Protein AF-A0A969HPC3-F1 (afdb_monomer_lite)

Radius of gyration: 13.59 Å; chains: 1; bounding box: 30×32×34 Å

Sequence (81 aa):
MFVCGHTHQAGSTPLGDERVYLNTGTWTPRIYDLPTMRREERRYPFVEISYPDHTDRPDARLLVWCGADAPPIPWEATTRH

pLDDT: mean 77.23, std 13.23, range [33.0, 92.0]

Secondary structure (DSSP, 8-state):
-EEE-SSS-EEEEEEETTEEEEEE--SSS-EEETTTTEEE----EEEEEE-GGG-S--EEEEEE---TTS--EE-------

Foldseek 3Di:
DAEEEDLLDFDWDDPDPPDIYTYQRDQDQADQPPVVSDRDRFGRWDKDWDDPPVDPDIDIFTWTDPDPVDDTDGPPPPPDD

Structure (mmCIF, N/CA/C/O backbone):
data_AF-A0A969HPC3-F1
#
_entry.id   AF-A0A969HPC3-F1
#
loop_
_atom_site.group_PDB
_atom_site.id
_atom_site.type_symbol
_atom_site.label_atom_id
_atom_site.label_alt_id
_atom_site.label_comp_id
_atom_site.label_asym_id
_atom_site.label_entity_id
_atom_site.label_seq_id
_atom_site.pdbx_PDB_ins_code
_atom_site.Cartn_x
_atom_site.Cartn_y
_atom_site.Cartn_z
_atom_site.occupancy
_atom_site.B_iso_or_equiv
_atom_site.auth_seq_id
_atom_site.auth_comp_id
_atom_site.auth_asym_id
_atom_site.auth_atom_id
_atom_site.pdbx_PDB_model_num
ATOM 1 N N . MET A 1 1 ? 3.469 -7.163 -9.864 1.00 83.81 1 MET A N 1
ATOM 2 C CA . MET A 1 1 ? 2.768 -6.715 -8.641 1.00 83.81 1 MET A CA 1
ATOM 3 C C . MET A 1 1 ? 1.279 -6.615 -8.931 1.00 83.81 1 MET A C 1
ATOM 5 O O . MET A 1 1 ? 0.934 -6.215 -10.034 1.00 83.81 1 MET A O 1
ATOM 9 N N . PHE A 1 2 ? 0.430 -6.936 -7.954 1.00 86.81 2 PHE A N 1
ATOM 10 C CA . PHE A 1 2 ? -1.013 -6.681 -8.006 1.00 86.81 2 PHE A CA 1
ATOM 11 C C . PHE A 1 2 ? -1.416 -5.784 -6.835 1.00 86.81 2 PHE A C 1
ATOM 13 O O . PHE A 1 2 ? -1.105 -6.113 -5.692 1.00 86.81 2 PHE A O 1
ATOM 20 N N . VAL A 1 3 ? -2.089 -4.665 -7.118 1.00 85.69 3 VAL A N 1
ATOM 21 C CA . VAL A 1 3 ? -2.622 -3.745 -6.100 1.00 85.69 3 VAL A CA 1
ATOM 22 C C . VAL A 1 3 ? -4.140 -3.856 -6.099 1.00 85.69 3 VAL A C 1
ATOM 24 O O . VAL A 1 3 ? -4.772 -3.748 -7.149 1.00 85.69 3 VAL A O 1
ATOM 27 N N . CYS A 1 4 ? -4.725 -4.107 -4.935 1.00 84.31 4 CYS A N 1
ATOM 28 C CA . CYS A 1 4 ? -6.158 -4.316 -4.761 1.00 84.31 4 CYS A CA 1
ATOM 29 C C . CYS A 1 4 ? -6.677 -3.583 -3.517 1.00 84.31 4 CYS A C 1
ATOM 31 O O . CYS A 1 4 ? -5.907 -3.089 -2.694 1.00 84.31 4 CYS A O 1
ATOM 33 N N . GLY A 1 5 ? -8.001 -3.515 -3.398 1.00 77.38 5 GLY A N 1
ATOM 34 C CA . GLY A 1 5 ? -8.703 -2.952 -2.244 1.00 77.38 5 GLY A CA 1
ATOM 35 C C . GLY A 1 5 ? -9.867 -3.849 -1.825 1.00 77.38 5 GLY A C 1
ATOM 36 O O . GLY A 1 5 ? -9.787 -5.070 -1.934 1.00 77.38 5 GLY A O 1
ATOM 37 N N . HIS A 1 6 ? -10.976 -3.241 -1.397 1.00 76.50 6 HIS A N 1
ATOM 38 C CA . HIS A 1 6 ? -12.269 -3.885 -1.099 1.00 76.50 6 HIS A CA 1
ATOM 39 C C . HIS A 1 6 ? -12.353 -4.699 0.201 1.00 76.50 6 HIS A C 1
ATOM 41 O O . HIS A 1 6 ? -13.367 -4.615 0.886 1.00 76.50 6 HIS A O 1
ATOM 47 N N . THR A 1 7 ? -11.306 -5.416 0.615 1.00 72.25 7 THR A N 1
ATOM 48 C CA . THR A 1 7 ? -11.367 -6.204 1.868 1.00 72.25 7 THR A CA 1
ATOM 49 C C . THR A 1 7 ? -11.239 -5.353 3.132 1.00 72.25 7 THR A C 1
ATOM 51 O O . THR A 1 7 ? -11.358 -5.878 4.234 1.00 72.25 7 THR A O 1
ATOM 54 N N . HIS A 1 8 ? -10.958 -4.054 2.981 1.00 72.50 8 HIS A N 1
ATOM 55 C CA . HIS A 1 8 ? -10.721 -3.092 4.062 1.00 72.50 8 HIS A CA 1
ATOM 56 C C . HIS A 1 8 ? -9.510 -3.410 4.953 1.00 72.50 8 HIS A C 1
ATOM 58 O O . HIS A 1 8 ? -9.202 -2.617 5.829 1.00 72.50 8 HIS A O 1
ATOM 64 N N . GLN A 1 9 ? -8.784 -4.498 4.702 1.00 77.12 9 GLN A N 1
ATOM 65 C CA . GLN A 1 9 ? -7.596 -4.893 5.453 1.00 77.12 9 GLN A CA 1
ATOM 66 C C . GLN A 1 9 ? -6.347 -4.595 4.630 1.00 77.12 9 GLN A C 1
ATOM 68 O O . GLN A 1 9 ? -6.205 -5.111 3.518 1.00 77.12 9 GLN A O 1
ATOM 73 N N . ALA A 1 10 ? -5.451 -3.769 5.166 1.00 82.38 10 ALA A N 1
ATOM 74 C CA . ALA A 1 10 ? -4.183 -3.492 4.510 1.00 82.38 10 ALA A CA 1
ATOM 75 C C . ALA A 1 10 ? -3.168 -4.606 4.797 1.00 82.38 10 ALA A C 1
ATOM 77 O O . ALA A 1 10 ? -3.096 -5.152 5.900 1.00 82.38 10 ALA A O 1
ATOM 78 N N . GLY A 1 11 ? -2.382 -4.970 3.789 1.00 83.44 11 GLY A N 1
ATOM 79 C CA . GLY A 1 11 ? -1.381 -6.020 3.937 1.00 83.44 11 GLY A CA 1
ATOM 80 C C . GLY A 1 11 ? -0.668 -6.372 2.642 1.00 83.44 11 GLY A C 1
ATOM 81 O O . GLY A 1 11 ? -1.092 -5.997 1.547 1.00 83.44 11 GLY A O 1
ATOM 82 N N . SER A 1 12 ? 0.424 -7.114 2.785 1.00 86.12 12 SER A N 1
ATOM 83 C CA . SER A 1 12 ? 1.191 -7.674 1.680 1.00 86.12 12 SER A CA 1
ATOM 84 C C . SER A 1 12 ? 1.222 -9.196 1.783 1.00 86.12 12 SER A C 1
ATOM 86 O O . SER A 1 12 ? 1.241 -9.773 2.871 1.00 86.12 12 SER A O 1
ATOM 88 N N . THR A 1 13 ? 1.183 -9.879 0.644 1.00 84.75 13 THR A N 1
ATOM 89 C CA . THR A 1 13 ? 1.284 -11.341 0.591 1.00 84.75 13 THR A CA 1
ATOM 90 C C . THR A 1 13 ? 2.105 -11.746 -0.633 1.00 84.75 13 THR A C 1
ATOM 92 O O . THR A 1 13 ? 1.789 -11.306 -1.743 1.00 84.75 13 THR A O 1
ATOM 95 N N . PRO A 1 14 ? 3.170 -12.553 -0.473 1.00 85.69 14 PRO A N 1
ATOM 96 C CA . PRO A 1 14 ? 3.911 -13.083 -1.610 1.00 85.69 14 PRO A CA 1
ATOM 97 C C . PRO A 1 14 ? 3.041 -14.082 -2.385 1.00 85.69 14 PRO A C 1
ATOM 99 O O . PRO A 1 14 ? 2.375 -14.924 -1.789 1.00 85.69 14 PRO A O 1
ATOM 102 N N . LEU A 1 15 ? 3.061 -13.998 -3.716 1.00 83.25 15 LEU A N 1
ATOM 103 C CA . LEU A 1 15 ? 2.323 -14.896 -4.616 1.00 83.25 15 LEU A CA 1
ATOM 104 C C . LEU A 1 15 ? 3.234 -15.892 -5.363 1.00 83.25 15 LEU A C 1
ATOM 106 O O . LEU A 1 15 ? 2.740 -16.672 -6.172 1.00 83.25 15 LEU A O 1
ATOM 110 N N . GLY A 1 16 ? 4.548 -15.865 -5.111 1.00 78.81 16 GLY A N 1
ATOM 111 C CA . GLY A 1 16 ? 5.552 -16.625 -5.871 1.00 78.81 16 GLY A CA 1
ATOM 112 C C . GLY A 1 16 ? 6.068 -15.877 -7.109 1.00 78.81 16 GLY A C 1
ATOM 113 O O . GLY A 1 16 ? 5.503 -14.861 -7.511 1.00 78.81 16 GLY A O 1
ATOM 114 N N . ASP A 1 17 ? 7.171 -16.351 -7.698 1.00 84.31 17 ASP A N 1
ATOM 115 C CA . ASP A 1 17 ? 7.850 -15.745 -8.864 1.00 84.31 17 ASP A CA 1
ATOM 116 C C . ASP A 1 17 ? 8.111 -14.234 -8.725 1.00 84.31 17 ASP A C 1
ATOM 118 O O . ASP A 1 17 ? 7.818 -13.454 -9.629 1.00 84.31 17 ASP A O 1
ATOM 122 N N . GLU A 1 18 ? 8.576 -13.801 -7.549 1.00 79.69 18 GLU A N 1
ATOM 123 C CA . GLU A 1 18 ? 8.806 -12.383 -7.208 1.00 79.69 18 GLU A CA 1
ATOM 124 C C . GLU A 1 18 ? 7.552 -11.486 -7.287 1.00 79.69 18 GLU A C 1
ATOM 126 O O . GLU A 1 18 ? 7.632 -10.259 -7.194 1.00 79.69 18 GLU A O 1
ATOM 131 N N . ARG A 1 19 ? 6.358 -12.073 -7.432 1.00 83.00 19 ARG A N 1
ATOM 132 C CA . ARG A 1 19 ? 5.094 -11.339 -7.447 1.00 83.00 19 ARG A CA 1
ATOM 133 C C . A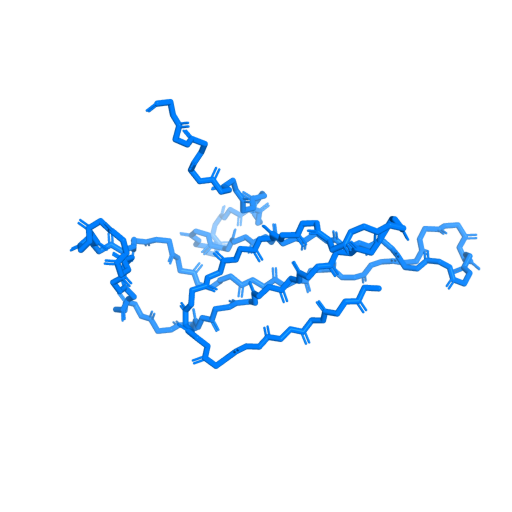RG A 1 19 ? 4.601 -11.137 -6.023 1.00 83.00 19 ARG A C 1
ATOM 135 O O . ARG A 1 19 ? 4.554 -12.058 -5.210 1.00 83.00 19 ARG A O 1
ATOM 142 N N . VAL A 1 20 ? 4.156 -9.917 -5.753 1.00 85.56 20 VAL A N 1
ATOM 143 C CA . VAL A 1 20 ? 3.519 -9.529 -4.495 1.00 85.56 20 VAL A CA 1
ATOM 144 C C . VAL A 1 20 ? 2.092 -9.053 -4.756 1.00 85.56 20 VAL A C 1
ATOM 146 O O . VAL A 1 20 ? 1.829 -8.353 -5.745 1.00 85.56 20 VAL A O 1
ATOM 149 N N . TYR A 1 21 ? 1.184 -9.460 -3.873 1.00 85.62 21 TYR A N 1
ATOM 150 C CA . TYR A 1 21 ? -0.151 -8.897 -3.714 1.00 85.62 21 TYR A CA 1
ATOM 151 C C . TYR A 1 21 ? -0.111 -7.830 -2.623 1.00 85.62 21 TYR A C 1
ATOM 153 O O . TYR A 1 21 ? 0.337 -8.109 -1.510 1.00 85.62 21 TYR A O 1
ATOM 161 N N . LEU A 1 22 ? -0.577 -6.626 -2.941 1.00 87.00 22 LEU A N 1
ATOM 162 C CA . LEU A 1 22 ? -0.704 -5.515 -2.006 1.00 87.00 22 LEU A CA 1
ATOM 163 C C . LEU A 1 22 ? -2.173 -5.126 -1.883 1.00 87.00 22 LEU A C 1
ATOM 165 O O . LEU A 1 22 ? -2.835 -4.841 -2.882 1.00 87.00 22 LEU A O 1
ATOM 169 N N . ASN A 1 23 ? -2.664 -5.072 -0.652 1.00 85.31 23 ASN A N 1
ATOM 170 C CA . ASN A 1 23 ? -3.977 -4.542 -0.338 1.00 85.31 23 ASN A CA 1
ATOM 171 C C . ASN A 1 23 ? -3.822 -3.219 0.397 1.00 85.31 23 ASN A C 1
ATOM 173 O O . ASN A 1 23 ? -3.181 -3.167 1.448 1.00 85.31 23 ASN A O 1
ATOM 177 N N . THR A 1 24 ? -4.399 -2.155 -0.151 1.00 83.69 24 THR A N 1
ATOM 178 C CA . THR A 1 24 ? -4.388 -0.837 0.489 1.00 83.69 24 THR A CA 1
ATOM 179 C C . THR A 1 24 ? -5.405 -0.732 1.614 1.00 83.69 24 THR A C 1
ATOM 181 O O . THR A 1 24 ? -5.375 0.251 2.332 1.00 83.69 24 THR A O 1
ATOM 184 N N . GLY A 1 25 ? -6.302 -1.701 1.807 1.00 81.12 25 GLY A N 1
ATOM 185 C CA . GLY A 1 25 ? -7.326 -1.633 2.845 1.00 81.12 25 GLY A CA 1
ATOM 186 C C . GLY A 1 25 ? -8.330 -0.501 2.604 1.00 81.12 25 GLY A C 1
ATOM 187 O O . GLY A 1 25 ? -8.846 -0.336 1.499 1.00 81.12 25 GLY A O 1
ATOM 188 N N . THR A 1 26 ? -8.670 0.248 3.656 1.00 74.81 26 THR A N 1
ATOM 189 C CA . THR A 1 26 ? -9.593 1.391 3.582 1.00 74.81 26 THR A CA 1
ATOM 190 C C . THR A 1 26 ? -9.088 2.570 4.405 1.00 74.81 26 THR A C 1
ATOM 192 O O . THR A 1 26 ? -8.262 2.434 5.303 1.00 74.81 26 THR A O 1
ATOM 195 N N . TRP A 1 27 ? -9.621 3.749 4.102 1.00 72.69 27 TRP A N 1
ATOM 196 C CA . TRP A 1 27 ? -9.329 5.000 4.797 1.00 72.69 27 TRP A CA 1
ATOM 197 C C . TRP A 1 27 ? -10.275 5.252 5.978 1.00 72.69 27 TRP A C 1
ATOM 199 O O . TRP A 1 27 ? -10.136 6.244 6.693 1.00 72.69 27 TRP A O 1
ATOM 209 N N . THR A 1 28 ? -11.252 4.369 6.199 1.00 65.94 28 THR A N 1
ATOM 210 C CA . THR A 1 28 ? -12.223 4.515 7.285 1.00 65.94 28 THR A CA 1
ATOM 211 C C . THR A 1 28 ? -11.682 3.983 8.618 1.00 65.94 28 THR A C 1
ATOM 213 O O . THR A 1 28 ? -11.083 2.912 8.642 1.00 65.94 28 THR A O 1
ATOM 216 N N . PRO A 1 29 ? -11.978 4.642 9.753 1.00 56.56 29 PRO A N 1
ATOM 217 C CA . PRO A 1 29 ? -11.380 4.354 11.065 1.00 56.56 29 PRO A CA 1
ATOM 218 C C . PRO A 1 29 ? -11.898 3.083 11.766 1.00 56.56 29 PRO A C 1
ATOM 220 O O . PRO A 1 29 ? -11.572 2.851 12.929 1.00 56.56 29 PRO A O 1
ATOM 223 N N . ARG A 1 30 ? -12.766 2.292 11.125 1.00 56.19 30 ARG A N 1
ATOM 224 C CA . ARG A 1 30 ? -13.353 1.077 11.707 1.00 56.19 30 ARG A CA 1
ATOM 225 C C . ARG A 1 30 ? -13.034 -0.119 10.829 1.00 56.19 30 ARG A C 1
ATOM 227 O O . ARG A 1 30 ? -13.868 -0.557 10.044 1.00 56.19 30 ARG A O 1
ATOM 234 N N . ILE A 1 31 ? -11.823 -0.629 10.982 1.00 59.09 31 ILE A N 1
ATOM 235 C CA . ILE A 1 31 ? -11.425 -1.910 10.413 1.00 59.09 31 ILE A CA 1
ATOM 236 C C . ILE A 1 31 ? -11.290 -2.873 11.588 1.00 59.09 31 ILE A C 1
ATOM 238 O O . ILE A 1 31 ? -10.590 -2.595 12.564 1.00 59.09 31 ILE A O 1
ATOM 242 N N . TYR A 1 32 ? -12.036 -3.970 11.527 1.00 59.09 32 TYR A N 1
ATOM 243 C CA . TYR A 1 32 ? -11.821 -5.105 12.410 1.00 59.09 32 TYR A CA 1
ATOM 244 C C . TYR A 1 32 ? -10.840 -6.035 11.706 1.00 59.09 32 TYR A C 1
ATOM 246 O O . TYR A 1 32 ? -11.088 -6.455 10.575 1.00 59.09 32 TYR A O 1
ATOM 254 N N . ASP A 1 33 ? -9.735 -6.361 12.368 1.00 64.19 33 ASP A N 1
ATOM 255 C CA . ASP A 1 33 ? -8.905 -7.486 11.957 1.00 64.19 33 ASP A CA 1
ATOM 256 C C . ASP A 1 33 ? -9.737 -8.761 12.151 1.00 64.19 33 ASP A C 1
ATOM 258 O O . ASP A 1 33 ? -9.906 -9.222 13.276 1.00 64.19 33 ASP A O 1
ATOM 262 N N . LEU A 1 34 ? -10.326 -9.287 11.073 1.00 62.97 34 LEU A N 1
ATOM 263 C CA . LEU A 1 34 ? -11.249 -10.429 11.111 1.00 62.97 34 LEU A CA 1
ATOM 264 C C . LEU A 1 34 ? -10.667 -11.639 11.877 1.00 62.97 34 LEU A C 1
ATOM 266 O O . LEU A 1 34 ? -11.365 -12.201 12.720 1.00 62.97 34 LEU A O 1
ATOM 270 N N . PRO A 1 35 ? -9.392 -12.014 11.667 1.00 63.78 35 PRO A N 1
ATOM 271 C CA . PRO A 1 35 ? -8.710 -13.015 12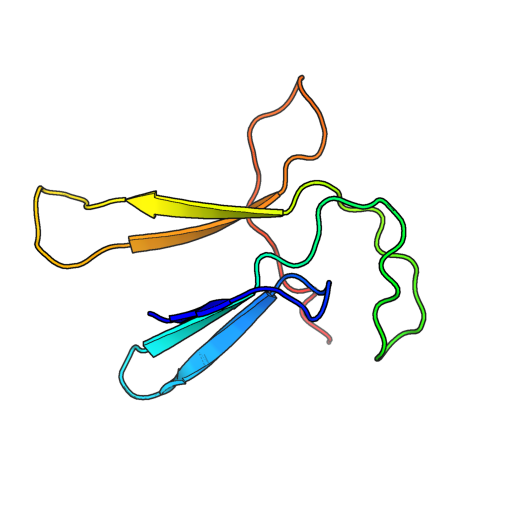.480 1.00 63.78 35 PRO A CA 1
ATOM 272 C C . PRO A 1 35 ? -8.598 -12.760 13.993 1.00 63.78 35 PRO A C 1
ATOM 274 O O . PRO A 1 35 ? -8.523 -13.732 14.741 1.00 63.78 35 PRO A O 1
ATOM 277 N N . THR A 1 36 ? -8.477 -11.513 14.464 1.00 66.75 36 THR A N 1
ATOM 278 C CA . THR A 1 36 ? -8.273 -11.216 15.905 1.00 66.75 36 THR A CA 1
ATOM 279 C C . THR A 1 36 ? -9.456 -10.519 16.564 1.00 66.75 36 THR A C 1
ATOM 281 O O . THR A 1 36 ? -9.463 -10.342 17.781 1.00 66.75 36 THR A O 1
ATOM 284 N N . MET A 1 37 ? -10.439 -10.093 15.771 1.00 67.00 37 MET A N 1
ATOM 285 C CA . MET A 1 37 ? -11.532 -9.196 16.147 1.00 67.00 37 MET A CA 1
ATOM 286 C C . MET A 1 37 ? -11.054 -7.891 16.811 1.00 67.00 37 MET A C 1
ATOM 288 O O . MET A 1 37 ? -11.844 -7.189 17.447 1.00 67.00 37 MET A O 1
ATOM 292 N N . ARG A 1 38 ? -9.768 -7.534 16.675 1.00 63.78 38 ARG A N 1
ATOM 293 C CA . ARG A 1 38 ? -9.216 -6.300 17.242 1.00 63.78 38 ARG A CA 1
ATOM 294 C C . ARG A 1 38 ? -9.498 -5.139 16.304 1.00 63.78 38 ARG A C 1
ATOM 296 O O . ARG A 1 38 ? -9.466 -5.273 15.082 1.00 63.78 38 ARG A O 1
ATOM 303 N N . ARG A 1 39 ? -9.770 -3.980 16.902 1.00 66.12 39 ARG A N 1
ATOM 304 C CA . ARG A 1 39 ? -9.878 -2.728 16.160 1.00 66.12 39 ARG A CA 1
ATOM 305 C C . ARG A 1 39 ? -8.489 -2.321 15.695 1.00 66.12 39 ARG A C 1
ATOM 307 O O . ARG A 1 39 ? -7.593 -2.133 16.516 1.00 66.12 39 ARG A O 1
ATOM 314 N N . GLU A 1 40 ? -8.343 -2.151 14.394 1.00 67.25 40 GLU A N 1
ATOM 315 C CA . GLU A 1 40 ? -7.153 -1.565 13.810 1.00 67.25 40 GLU A CA 1
ATOM 316 C C . GLU A 1 40 ? -7.212 -0.042 13.972 1.00 67.25 40 GLU A C 1
ATOM 318 O O . GLU A 1 40 ? -8.141 0.620 13.510 1.00 67.25 40 GLU A O 1
ATOM 323 N N . GLU A 1 41 ? -6.252 0.514 14.713 1.00 66.62 41 GLU A N 1
ATOM 324 C CA . GLU A 1 41 ? -6.194 1.956 14.998 1.00 66.62 41 GLU A CA 1
ATOM 325 C C . GLU A 1 41 ? -5.370 2.735 13.968 1.00 66.62 41 GLU 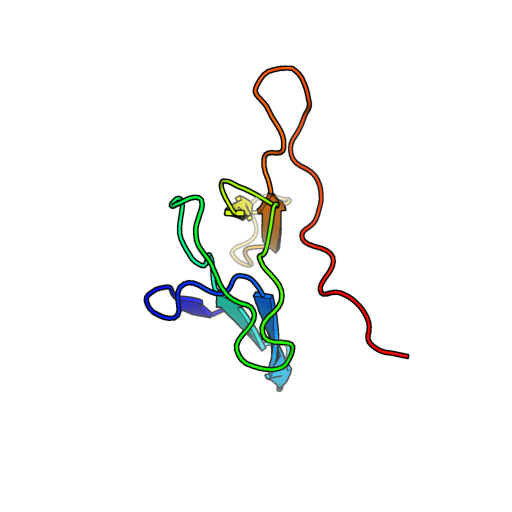A C 1
ATOM 327 O O . GLU A 1 41 ? -5.427 3.966 13.933 1.00 66.62 41 GLU A O 1
ATOM 332 N N . ARG A 1 42 ? -4.625 2.017 13.119 1.00 67.94 42 ARG A N 1
ATOM 333 C CA . ARG A 1 42 ? -3.828 2.572 12.025 1.00 67.94 42 ARG A CA 1
ATOM 334 C C . ARG A 1 42 ? -4.760 3.094 10.928 1.00 67.94 42 ARG A C 1
ATOM 336 O O . ARG A 1 42 ? -5.699 2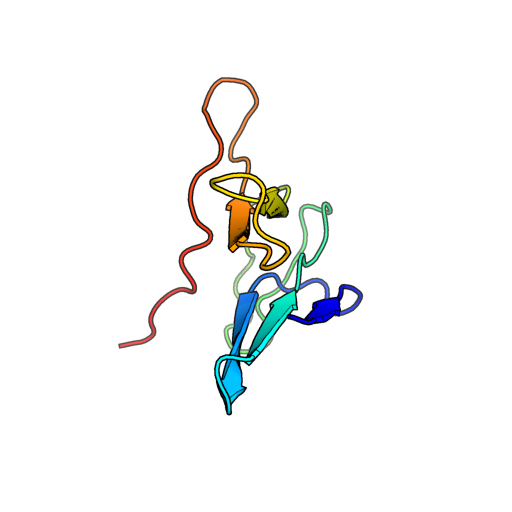.413 10.527 1.00 67.94 42 ARG A O 1
ATOM 343 N N . ARG A 1 43 ? -4.526 4.326 10.471 1.00 71.88 43 ARG A N 1
ATOM 344 C CA . ARG A 1 43 ? -5.392 5.043 9.519 1.00 71.88 43 ARG A CA 1
ATOM 345 C C . ARG A 1 43 ? -4.645 5.309 8.220 1.00 71.88 43 ARG A C 1
ATOM 347 O O . ARG A 1 43 ? -3.433 5.434 8.226 1.00 71.88 43 ARG A O 1
ATOM 354 N N . TYR A 1 44 ? -5.384 5.439 7.124 1.00 80.62 44 TYR A N 1
ATOM 355 C CA . TYR A 1 44 ? -4.855 5.890 5.828 1.00 80.62 44 TYR A CA 1
ATOM 356 C C . TYR A 1 44 ? -3.679 5.057 5.276 1.00 80.62 44 TYR A C 1
ATOM 358 O O . TYR A 1 44 ? -2.624 5.609 4.956 1.00 80.62 44 TYR A O 1
ATOM 366 N N . PRO A 1 45 ? -3.826 3.725 5.169 1.00 86.75 45 PRO A N 1
ATOM 367 C CA . PRO A 1 45 ? -2.911 2.915 4.377 1.00 86.75 45 PRO A CA 1
ATOM 368 C C . PRO A 1 45 ? -2.924 3.326 2.896 1.00 86.75 45 PRO A C 1
ATOM 370 O O . PRO A 1 45 ? -3.969 3.635 2.313 1.00 86.75 45 PRO A O 1
ATOM 373 N N . PHE A 1 46 ? -1.749 3.307 2.276 1.00 87.62 46 PHE A N 1
ATOM 374 C CA . PHE A 1 46 ? -1.573 3.579 0.852 1.00 87.62 46 PHE A CA 1
ATOM 375 C C . PHE A 1 46 ? -0.357 2.829 0.305 1.00 87.62 46 PHE A C 1
ATOM 377 O O . PHE A 1 46 ? 0.524 2.413 1.054 1.00 87.62 46 PHE A O 1
ATOM 384 N N . VAL A 1 47 ? -0.316 2.641 -1.013 1.00 90.56 47 VAL A N 1
ATOM 385 C CA . VAL A 1 47 ? 0.845 2.065 -1.697 1.00 90.56 47 VAL A CA 1
ATOM 386 C C . VAL A 1 47 ? 1.560 3.181 -2.440 1.00 90.56 47 VAL A C 1
ATOM 388 O O . VAL A 1 47 ? 0.962 3.855 -3.277 1.00 90.56 47 VAL A O 1
ATOM 391 N N . GLU A 1 48 ? 2.837 3.361 -2.135 1.00 92.00 48 GLU A N 1
ATOM 392 C CA . GLU A 1 48 ? 3.753 4.157 -2.943 1.00 92.00 48 GLU A CA 1
ATOM 393 C C . GLU A 1 48 ? 4.369 3.249 -4.006 1.00 92.00 48 GLU A C 1
ATOM 395 O O . GLU A 1 48 ? 4.871 2.173 -3.678 1.00 92.00 48 GLU A O 1
ATOM 400 N N . ILE A 1 49 ? 4.312 3.671 -5.270 1.00 90.00 49 ILE A N 1
ATOM 401 C CA . ILE A 1 49 ? 4.961 2.988 -6.391 1.00 90.00 49 ILE A CA 1
ATOM 402 C C . ILE A 1 49 ? 6.004 3.940 -6.959 1.00 90.00 49 ILE A C 1
ATOM 404 O O . ILE A 1 49 ? 5.669 5.054 -7.363 1.00 90.00 49 ILE A O 1
ATOM 408 N N . SER A 1 50 ? 7.254 3.496 -7.007 1.00 91.38 50 SER A N 1
ATOM 409 C CA . SER A 1 50 ? 8.362 4.249 -7.590 1.00 91.38 50 SER A CA 1
ATOM 410 C C . SER A 1 50 ? 9.052 3.431 -8.678 1.00 91.38 50 SER A C 1
ATOM 412 O O . SER A 1 50 ? 8.974 2.207 -8.693 1.00 91.38 50 SER A O 1
ATOM 414 N N . TYR A 1 5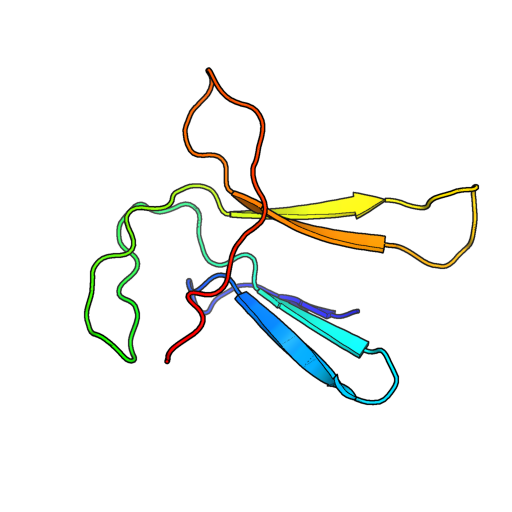1 ? 9.706 4.113 -9.614 1.00 89.38 51 TYR A N 1
ATOM 415 C CA . TYR A 1 51 ? 10.505 3.491 -10.672 1.00 89.38 51 TYR A CA 1
ATOM 416 C C . TYR A 1 51 ? 11.958 3.918 -10.465 1.00 89.38 51 TYR A C 1
ATOM 418 O O . TYR A 1 51 ? 12.389 4.914 -11.058 1.00 89.38 51 TYR A O 1
ATOM 426 N N . PRO A 1 52 ? 12.692 3.255 -9.552 1.00 83.94 52 PRO A N 1
ATOM 427 C CA . PRO A 1 52 ? 14.081 3.602 -9.306 1.00 83.94 52 PRO A CA 1
ATOM 428 C C . PRO A 1 52 ? 14.895 3.441 -10.596 1.00 83.94 52 PRO A C 1
ATOM 430 O O . PRO A 1 52 ? 14.654 2.540 -11.407 1.00 83.94 52 PRO A O 1
ATOM 433 N N . ASP A 1 53 ? 15.823 4.375 -10.800 1.00 84.25 53 ASP A N 1
ATOM 434 C CA . ASP A 1 53 ? 16.782 4.389 -11.909 1.00 84.25 53 ASP A CA 1
ATOM 435 C C . ASP A 1 53 ? 16.164 4.385 -13.321 1.00 84.25 53 ASP A C 1
ATOM 437 O O . ASP A 1 53 ? 16.792 3.929 -14.275 1.00 84.25 53 ASP A O 1
ATOM 441 N N . HIS A 1 54 ? 14.933 4.899 -13.473 1.00 72.75 54 HIS A N 1
ATOM 442 C CA . HIS A 1 54 ? 14.184 4.910 -14.743 1.00 72.75 54 HIS A CA 1
ATOM 443 C C . HIS A 1 54 ? 14.025 3.522 -15.386 1.00 72.75 54 HIS A C 1
ATOM 445 O O . HIS A 1 54 ? 13.876 3.403 -16.602 1.00 72.75 54 HIS A O 1
ATOM 451 N N . THR A 1 55 ? 14.067 2.465 -14.576 1.00 79.56 55 THR A N 1
ATOM 452 C CA . THR A 1 55 ? 13.829 1.101 -15.048 1.00 79.56 55 THR A CA 1
ATOM 453 C C . THR A 1 55 ? 12.337 0.857 -15.284 1.00 79.56 55 THR A C 1
ATOM 455 O O . THR A 1 55 ? 11.490 1.485 -14.653 1.00 79.56 55 THR A O 1
ATOM 458 N N . ASP A 1 56 ? 11.997 -0.118 -16.132 1.00 83.00 56 ASP A N 1
ATOM 459 C CA . ASP A 1 56 ? 10.606 -0.565 -16.334 1.00 83.00 56 ASP A CA 1
ATOM 460 C C . ASP A 1 56 ? 10.074 -1.425 -15.168 1.00 83.00 56 ASP A C 1
ATOM 462 O O . ASP A 1 56 ? 8.951 -1.937 -15.214 1.00 83.00 56 ASP A O 1
ATOM 466 N N . ARG A 1 57 ? 10.878 -1.622 -14.113 1.00 84.19 57 ARG A N 1
ATOM 467 C CA . ARG A 1 57 ? 10.519 -2.433 -12.950 1.00 84.19 57 ARG A CA 1
ATOM 468 C C . ARG A 1 57 ? 10.084 -1.519 -11.796 1.00 84.19 57 ARG A C 1
ATOM 470 O O . ARG A 1 57 ? 10.943 -0.925 -11.150 1.00 84.19 57 ARG A O 1
ATOM 477 N N . PRO A 1 58 ? 8.778 -1.433 -11.485 1.00 87.31 58 PRO A N 1
ATOM 478 C CA . PRO A 1 58 ? 8.321 -0.657 -10.341 1.00 87.31 58 PRO A CA 1
ATOM 479 C C . PRO A 1 58 ? 8.716 -1.327 -9.021 1.00 87.31 58 PRO A C 1
ATOM 481 O O . PRO A 1 58 ? 8.554 -2.542 -8.862 1.00 87.31 58 PRO A O 1
ATOM 484 N N . ASP A 1 59 ? 9.152 -0.518 -8.061 1.00 87.69 59 ASP A N 1
ATOM 485 C CA . ASP A 1 59 ? 9.202 -0.863 -6.642 1.00 87.69 59 ASP A CA 1
ATOM 486 C C . ASP A 1 59 ? 7.941 -0.349 -5.943 1.00 87.69 59 ASP A C 1
ATOM 488 O O . ASP A 1 59 ? 7.400 0.703 -6.298 1.00 87.69 59 ASP A O 1
ATOM 492 N N . ALA A 1 60 ? 7.456 -1.093 -4.955 1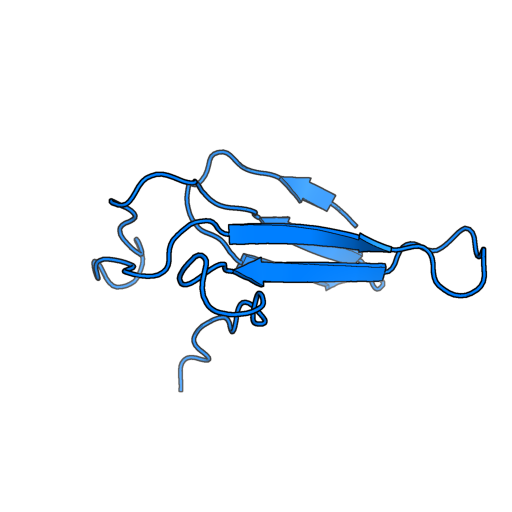.00 88.75 60 ALA A N 1
ATOM 493 C CA . ALA A 1 60 ? 6.235 -0.746 -4.256 1.00 88.75 60 ALA A CA 1
ATOM 494 C C . ALA A 1 60 ? 6.299 -1.014 -2.764 1.00 88.75 60 ALA A C 1
ATOM 496 O O . ALA A 1 60 ? 6.676 -2.092 -2.303 1.00 88.75 60 ALA A O 1
ATOM 497 N N . ARG A 1 61 ? 5.831 -0.024 -2.009 1.00 90.12 61 ARG A N 1
ATOM 498 C CA . ARG A 1 61 ? 5.868 -0.020 -0.552 1.00 90.12 61 ARG A CA 1
ATOM 499 C C . ARG A 1 61 ? 4.470 0.253 -0.026 1.00 90.12 61 ARG A C 1
ATOM 501 O O . ARG A 1 61 ? 3.871 1.279 -0.339 1.00 90.12 61 ARG A O 1
ATOM 508 N N . LEU A 1 62 ? 3.948 -0.672 0.777 1.00 89.50 62 LEU A N 1
ATOM 509 C CA . LEU A 1 62 ? 2.729 -0.436 1.544 1.00 89.50 62 LEU A CA 1
ATOM 510 C C . LEU A 1 62 ? 3.096 0.379 2.787 1.00 89.50 62 LEU A C 1
ATOM 512 O O . LEU A 1 62 ? 3.926 -0.042 3.595 1.00 89.50 62 LEU A O 1
ATOM 516 N N . LEU A 1 63 ? 2.493 1.554 2.912 1.00 90.19 63 LEU A N 1
ATOM 517 C CA . LEU A 1 63 ? 2.781 2.559 3.927 1.00 90.19 63 LEU A CA 1
ATOM 518 C C . LEU A 1 63 ? 1.496 2.943 4.669 1.00 90.19 63 LEU A C 1
ATOM 520 O O . LEU A 1 63 ? 0.385 2.659 4.219 1.00 90.19 63 LEU A O 1
ATOM 524 N N . VAL A 1 64 ? 1.654 3.616 5.806 1.00 87.00 64 VAL A N 1
ATOM 525 C CA . VAL A 1 64 ? 0.554 4.170 6.600 1.00 87.00 64 VAL A CA 1
ATOM 526 C C . VAL A 1 64 ? 0.870 5.564 7.101 1.00 87.00 64 VAL A C 1
ATOM 528 O O . VAL A 1 64 ? 1.969 5.827 7.593 1.00 87.00 64 VAL A O 1
ATOM 531 N N . TRP A 1 65 ? -0.124 6.448 7.011 1.00 86.19 65 TRP A N 1
ATOM 532 C CA . TRP A 1 65 ? -0.076 7.772 7.619 1.00 86.19 65 TRP A CA 1
ATOM 533 C C . TRP A 1 65 ? -0.705 7.774 9.012 1.00 86.19 65 TRP A C 1
ATOM 535 O O . TRP A 1 65 ? -1.920 7.684 9.176 1.00 86.19 65 TRP A O 1
ATOM 545 N N . CYS A 1 66 ? 0.122 7.965 10.036 1.00 78.25 66 CYS A N 1
ATOM 546 C CA . CYS A 1 66 ? -0.346 8.057 11.422 1.00 78.25 66 CYS A CA 1
ATOM 547 C C . CYS A 1 66 ? -0.810 9.473 11.828 1.00 78.25 66 CYS A C 1
ATOM 549 O O . CYS A 1 66 ? -1.346 9.645 12.920 1.00 78.25 66 CYS A O 1
ATOM 551 N N . GLY A 1 67 ? -0.631 10.479 10.967 1.00 75.19 67 GLY A N 1
ATOM 552 C CA . GLY A 1 67 ? -0.986 11.879 11.215 1.00 75.19 67 GLY A CA 1
ATOM 553 C C . GLY A 1 67 ? -0.268 12.819 10.242 1.00 75.19 67 GLY A C 1
ATOM 554 O O . GLY A 1 67 ? 0.666 12.395 9.569 1.00 75.19 67 GLY A O 1
ATOM 555 N N . ALA A 1 68 ? -0.700 14.081 10.162 1.00 80.31 68 ALA A N 1
ATOM 556 C CA . ALA A 1 68 ? -0.103 15.076 9.260 1.00 80.31 68 ALA A CA 1
ATOM 557 C C . ALA A 1 68 ? 1.305 15.528 9.696 1.00 80.31 68 ALA A C 1
ATOM 559 O O . ALA A 1 68 ? 2.086 15.992 8.871 1.00 80.31 68 ALA A O 1
ATOM 560 N N . ASP A 1 69 ? 1.630 15.358 10.979 1.00 85.75 69 ASP A N 1
ATOM 561 C CA . ASP A 1 69 ? 2.877 15.841 11.583 1.00 85.75 69 ASP A CA 1
ATOM 562 C C . ASP A 1 69 ? 4.044 14.846 11.463 1.00 85.75 69 ASP A C 1
ATOM 564 O O . ASP A 1 69 ? 5.137 15.102 11.968 1.00 85.75 69 ASP A O 1
ATOM 568 N N . ALA A 1 70 ? 3.826 13.693 10.824 1.00 83.44 70 ALA A N 1
ATOM 569 C CA . ALA A 1 70 ? 4.826 12.641 10.695 1.00 83.44 70 ALA A CA 1
ATOM 570 C C . ALA A 1 70 ? 4.879 12.083 9.265 1.00 83.44 70 ALA A C 1
ATOM 572 O O . ALA A 1 70 ? 3.840 11.960 8.605 1.00 83.44 70 ALA A O 1
ATOM 573 N N . PRO A 1 71 ? 6.074 11.699 8.776 1.00 88.75 71 PRO A N 1
ATOM 574 C CA . PRO A 1 71 ? 6.181 10.998 7.508 1.00 88.75 71 PRO A CA 1
ATOM 575 C C . PRO A 1 71 ? 5.469 9.632 7.576 1.00 88.75 71 PRO A C 1
ATOM 577 O O . PRO A 1 71 ? 5.349 9.047 8.659 1.00 88.75 71 PRO A O 1
ATOM 580 N N . PRO A 1 72 ? 5.017 9.097 6.429 1.00 89.81 72 PRO A N 1
ATOM 581 C CA . PRO A 1 72 ? 4.503 7.737 6.355 1.00 89.81 72 PRO A CA 1
ATOM 582 C C . PRO A 1 72 ? 5.528 6.713 6.843 1.00 89.81 72 PRO A C 1
ATOM 584 O O . PRO A 1 72 ? 6.721 6.831 6.559 1.00 89.81 72 PRO A O 1
ATOM 587 N N . ILE A 1 73 ? 5.052 5.667 7.511 1.00 90.00 73 ILE A N 1
ATOM 588 C CA . ILE A 1 73 ? 5.886 4.539 7.942 1.00 90.00 73 ILE A CA 1
ATOM 589 C C . ILE A 1 73 ? 5.484 3.256 7.204 1.00 90.00 73 ILE A C 1
ATOM 591 O O . ILE A 1 73 ? 4.338 3.155 6.755 1.00 90.00 73 ILE A O 1
ATOM 595 N N . PRO A 1 74 ? 6.386 2.266 7.070 1.00 89.56 74 PRO A N 1
ATOM 596 C CA . PRO A 1 74 ? 6.040 0.960 6.522 1.00 89.56 74 PRO A CA 1
ATOM 597 C C . PRO A 1 74 ? 4.855 0.314 7.236 1.00 89.56 74 PRO A C 1
ATOM 599 O O . PRO A 1 74 ? 4.760 0.328 8.466 1.00 89.56 74 PRO A O 1
ATOM 602 N N . TRP A 1 75 ? 3.962 -0.294 6.456 1.00 83.19 75 TRP A N 1
ATOM 603 C CA . TRP A 1 75 ? 2.946 -1.182 6.996 1.00 83.19 75 TRP A CA 1
ATOM 604 C C . TRP A 1 75 ? 3.611 -2.473 7.457 1.00 83.19 75 TRP A C 1
ATOM 606 O O . TRP A 1 75 ? 3.763 -3.431 6.699 1.00 83.19 75 TRP A O 1
ATOM 616 N N . GLU A 1 76 ? 4.023 -2.501 8.718 1.00 74.62 76 GLU A N 1
ATOM 617 C CA . GLU A 1 76 ? 4.416 -3.749 9.352 1.00 74.62 76 GLU A CA 1
ATOM 618 C C . GLU A 1 76 ? 3.153 -4.580 9.550 1.00 74.62 76 GLU A C 1
ATOM 620 O O . GLU A 1 76 ? 2.338 -4.287 10.436 1.00 74.62 76 GLU A O 1
ATOM 625 N N . ALA A 1 77 ? 2.985 -5.599 8.699 1.00 55.66 77 ALA A N 1
ATOM 626 C CA . ALA A 1 77 ? 2.124 -6.724 9.017 1.00 55.66 77 ALA A CA 1
ATOM 627 C C . ALA A 1 77 ? 2.541 -7.170 10.414 1.00 55.66 77 ALA A C 1
ATOM 629 O O . ALA A 1 77 ? 3.722 -7.415 10.645 1.00 55.66 77 ALA A O 1
ATOM 630 N N . THR A 1 78 ? 1.613 -7.175 11.367 1.00 46.88 78 THR A N 1
ATOM 631 C CA . THR A 1 78 ? 1.924 -7.638 12.716 1.00 46.88 78 THR A CA 1
ATOM 632 C C . THR A 1 78 ? 2.426 -9.071 12.582 1.00 46.88 78 THR A C 1
ATOM 634 O O . THR A 1 78 ? 1.634 -9.979 12.332 1.00 46.88 78 THR A O 1
ATOM 637 N N . THR A 1 79 ? 3.744 -9.263 12.645 1.00 35.84 79 THR A N 1
ATOM 638 C CA . THR A 1 79 ? 4.363 -10.581 12.591 1.00 35.84 79 THR A CA 1
ATOM 639 C C . THR A 1 79 ? 3.834 -11.329 13.800 1.00 35.84 79 THR A C 1
ATOM 641 O O . THR A 1 79 ? 4.171 -11.008 14.938 1.00 35.84 79 THR A O 1
ATOM 644 N N . ARG A 1 80 ? 2.912 -12.264 13.567 1.00 33.88 80 ARG A N 1
ATOM 645 C CA . ARG A 1 80 ? 2.446 -13.168 14.611 1.00 33.88 80 ARG A CA 1
ATOM 646 C C . ARG A 1 80 ? 3.611 -14.091 14.959 1.00 33.88 80 ARG A C 1
ATOM 648 O O . ARG A 1 80 ? 4.022 -14.881 14.112 1.00 33.88 80 ARG A O 1
ATOM 655 N N . HIS A 1 81 ? 4.137 -13.944 16.171 1.00 33.00 81 HIS A N 1
ATOM 656 C CA . HIS A 1 81 ? 4.787 -15.034 16.894 1.00 33.00 81 HIS A CA 1
ATOM 657 C C . HIS A 1 81 ? 3.718 -15.878 17.587 1.00 33.00 81 HIS A C 1
ATOM 659 O O . HIS A 1 81 ? 2.706 -15.282 18.030 1.00 33.00 81 HIS A O 1
#